Protein AF-A0A1J3GNZ4-F1 (afdb_monomer)

Sequence (106 aa):
INKEFIRKDFYSIKNKEKRDWYFNTFNKQQLSEYRENWYDCMNAKELDIPFFTWFEIYAIANNINYPFKEINTSTSLSQIWERTDGKQIKSVHPPLMDIKIQATNR

Secondary structure (DSSP, 8-state):
--HHHHHHHHTSSTTHHHHHHHHHHS-HHHHHHHHHHHHHHHHHHT----HHHHHHHHHHHTT---TT----TTS---EEEEPTTS-EEEE-SS-SS---------

Organism: Noccaea caerulescens (NCBI:txid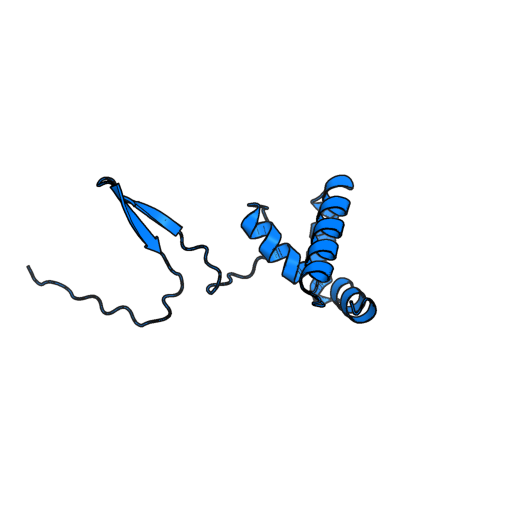107243)

Radius of gyration: 19.25 Å; Cα contacts (8 Å, |Δi|>4): 67; chains: 1; bounding box: 60×34×30 Å

Nearest PDB structures (foldseek):
  9c3c-assembly1_b  TM=2.401E-01  e=5.467E+00  Oryctolagus cuniculus

Foldseek 3Di:
DPPVVQVCLCPDPVCPVVNVCVVVPDDPVVVVVLVVVVVVVCVVVVDDDHSVNVVLVVCVVVVNPRPPRDPPLVPPVQDWDQDPVRDTDTHRPPPPDDDDDDPPDD

Mean predicted aligned error: 12.04 Å

Solvent-accessible surface area (backbone atoms only — not comparable to full-atom values): 6711 Å² total; per-residue (Å²): 123,61,63,65,63,43,50,52,53,61,71,28,78,88,32,43,66,61,49,56,49,50,68,72,72,49,54,75,68,56,55,49,51,57,51,48,56,50,50,52,50,29,62,78,64,75,43,80,70,48,65,69,68,53,48,46,56,51,26,62,77,66,72,47,94,60,89,83,61,71,86,52,44,89,66,44,72,55,50,67,46,74,43,99,85,74,51,73,44,75,45,59,49,65,65,96,60,89,83,79,82,78,79,77,83,128

InterPro domains:
  IPR056010 Domain of unknown function DUF7588 [PF24496] (3-67)

pLDDT: mean 80.93, std 18.12, range [45.91, 97.75]

Structure (mmCIF, N/CA/C/O backbone):
data_AF-A0A1J3GNZ4-F1
#
_entry.id   AF-A0A1J3GNZ4-F1
#
loop_
_atom_site.group_PDB
_atom_site.id
_atom_site.type_symbol
_atom_site.label_atom_id
_atom_site.label_alt_id
_atom_site.label_comp_id
_atom_site.label_asym_id
_atom_site.label_entity_id
_atom_site.label_seq_id
_atom_site.pdbx_PDB_ins_code
_atom_site.Cartn_x
_atom_site.Cartn_y
_atom_site.Cartn_z
_atom_site.occupancy
_atom_site.B_iso_or_equiv
_atom_site.auth_seq_id
_atom_site.auth_comp_id
_atom_site.auth_asym_id
_atom_site.auth_atom_id
_atom_site.pdbx_PDB_model_num
ATOM 1 N N . ILE A 1 1 ? 2.771 -13.780 11.061 1.00 83.94 1 ILE A N 1
ATOM 2 C CA . ILE A 1 1 ? 2.941 -13.107 9.755 1.00 83.94 1 ILE A CA 1
ATOM 3 C C . ILE A 1 1 ? 3.952 -13.856 8.885 1.00 83.94 1 ILE A C 1
ATOM 5 O O . ILE A 1 1 ? 5.127 -13.919 9.250 1.00 83.94 1 ILE A O 1
ATOM 9 N N . ASN A 1 2 ? 3.530 -14.401 7.744 1.00 91.12 2 ASN A N 1
ATOM 10 C CA . ASN A 1 2 ? 4.388 -15.011 6.730 1.00 91.12 2 ASN A CA 1
ATOM 11 C C . ASN A 1 2 ? 5.087 -13.940 5.871 1.00 91.12 2 ASN A C 1
ATOM 13 O O . ASN A 1 2 ? 4.614 -13.519 4.814 1.00 91.12 2 ASN A O 1
ATOM 17 N N . LYS A 1 3 ? 6.265 -13.507 6.325 1.00 87.88 3 LYS A N 1
ATOM 18 C CA . LYS A 1 3 ? 7.051 -12.455 5.659 1.00 87.88 3 LYS A CA 1
ATOM 19 C C . LYS A 1 3 ? 7.540 -12.846 4.262 1.00 87.88 3 LYS A C 1
ATOM 21 O O . LYS A 1 3 ? 7.722 -11.966 3.423 1.00 87.88 3 LYS A O 1
ATOM 26 N N . GLU A 1 4 ? 7.767 -14.132 4.006 1.00 93.62 4 GLU A N 1
ATOM 27 C CA . GLU A 1 4 ? 8.254 -14.606 2.708 1.00 93.62 4 GLU A CA 1
ATOM 28 C C . GLU A 1 4 ? 7.171 -14.479 1.635 1.00 93.62 4 GLU A C 1
ATOM 30 O O . GLU A 1 4 ? 7.421 -13.901 0.575 1.00 93.62 4 GLU A O 1
ATOM 35 N N . PHE A 1 5 ? 5.954 -14.934 1.946 1.00 92.94 5 PHE A N 1
ATOM 36 C CA . PHE A 1 5 ? 4.789 -14.787 1.075 1.00 92.94 5 PHE A CA 1
ATOM 37 C C . PHE A 1 5 ? 4.548 -13.319 0.714 1.00 92.94 5 PHE A C 1
ATOM 39 O O . PHE A 1 5 ? 4.478 -12.959 -0.461 1.00 92.94 5 PHE A O 1
ATOM 46 N N . ILE A 1 6 ? 4.519 -12.461 1.730 1.00 93.44 6 ILE A N 1
ATOM 47 C CA . ILE A 1 6 ? 4.288 -11.027 1.582 1.00 93.44 6 ILE A CA 1
ATOM 48 C C . ILE A 1 6 ? 5.373 -10.355 0.731 1.00 93.44 6 ILE A C 1
ATOM 50 O O . ILE A 1 6 ? 5.073 -9.561 -0.162 1.00 93.44 6 ILE A O 1
ATOM 54 N N . ARG A 1 7 ? 6.646 -10.697 0.962 1.00 94.19 7 ARG A N 1
ATOM 55 C CA . ARG A 1 7 ? 7.760 -10.181 0.159 1.00 94.19 7 ARG A CA 1
ATOM 56 C C . ARG A 1 7 ? 7.640 -10.633 -1.296 1.00 94.19 7 ARG A C 1
ATOM 58 O O . ARG A 1 7 ? 7.836 -9.823 -2.201 1.00 94.19 7 ARG A O 1
ATOM 65 N N . LYS A 1 8 ? 7.318 -11.906 -1.531 1.00 96.00 8 LYS A N 1
ATOM 66 C CA . LYS A 1 8 ? 7.154 -12.462 -2.878 1.00 96.00 8 LYS A CA 1
ATOM 67 C C . LYS A 1 8 ? 6.018 -11.779 -3.636 1.00 96.00 8 LYS A C 1
ATOM 69 O O . LYS A 1 8 ? 6.193 -11.461 -4.809 1.00 96.00 8 LYS A O 1
ATOM 74 N N . ASP A 1 9 ? 4.895 -11.518 -2.972 1.00 96.00 9 ASP A N 1
ATOM 75 C CA . ASP A 1 9 ? 3.780 -10.784 -3.568 1.00 96.00 9 ASP 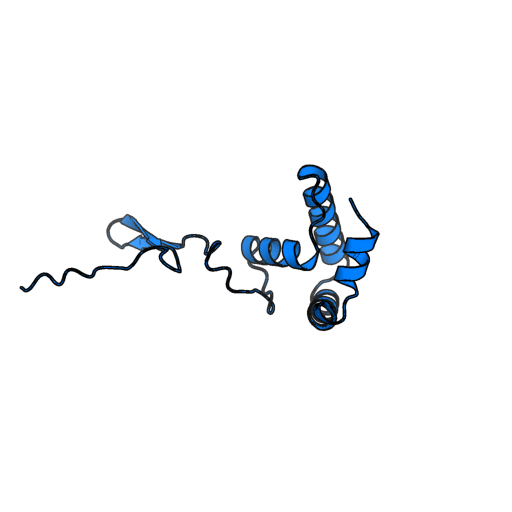A CA 1
ATOM 76 C C . ASP A 1 9 ? 4.174 -9.338 -3.914 1.00 96.00 9 ASP A C 1
ATOM 78 O O . ASP A 1 9 ? 4.022 -8.907 -5.061 1.00 96.00 9 ASP A O 1
ATOM 82 N N . PHE A 1 10 ? 4.780 -8.614 -2.968 1.00 95.94 10 PHE A N 1
ATOM 83 C CA . PHE A 1 10 ? 5.186 -7.217 -3.154 1.00 95.94 10 PHE A CA 1
ATOM 84 C C . PHE A 1 10 ? 6.168 -7.024 -4.324 1.00 95.94 10 PHE A C 1
ATOM 86 O O . PHE A 1 10 ? 6.074 -6.055 -5.086 1.00 95.94 10 PHE A O 1
ATOM 93 N N . TYR A 1 11 ? 7.108 -7.959 -4.493 1.00 97.25 11 TYR A N 1
ATOM 94 C CA . TYR A 1 11 ? 8.086 -7.943 -5.586 1.00 97.25 11 TYR A CA 1
ATOM 95 C C . TYR A 1 11 ? 7.635 -8.696 -6.844 1.00 97.25 11 TYR A C 1
ATOM 97 O O . TYR A 1 11 ? 8.407 -8.799 -7.798 1.00 97.25 11 TYR A O 1
ATOM 105 N N . SER A 1 12 ? 6.397 -9.189 -6.893 1.00 96.50 12 SER A N 1
ATOM 106 C CA . SER A 1 12 ? 5.879 -9.866 -8.079 1.00 96.50 12 SER A CA 1
ATOM 107 C C . SER A 1 12 ? 5.830 -8.928 -9.292 1.00 96.50 12 SER A C 1
ATOM 109 O O . SER A 1 12 ? 5.693 -7.706 -9.169 1.00 96.50 12 SER A O 1
ATOM 111 N N . ILE A 1 13 ? 5.913 -9.514 -10.490 1.00 96.25 13 ILE A N 1
ATOM 112 C CA . ILE A 1 13 ? 5.808 -8.774 -11.757 1.00 96.25 13 ILE A CA 1
ATOM 113 C C . ILE A 1 13 ? 4.449 -8.066 -11.851 1.00 96.25 13 ILE A C 1
ATOM 115 O O . ILE A 1 13 ? 4.392 -6.920 -12.286 1.00 96.25 13 ILE A O 1
ATOM 119 N N . LYS A 1 14 ? 3.378 -8.709 -11.364 1.00 93.94 14 LYS A N 1
ATOM 120 C CA . LYS A 1 14 ? 2.016 -8.151 -11.335 1.00 93.94 14 LYS A CA 1
ATOM 121 C C . LYS A 1 14 ? 1.938 -6.835 -10.556 1.00 93.94 14 LYS A C 1
ATOM 123 O O . LYS A 1 14 ? 1.230 -5.924 -10.960 1.00 93.94 14 LYS A O 1
ATOM 128 N N . ASN A 1 15 ? 2.699 -6.724 -9.468 1.00 96.06 15 ASN A N 1
ATOM 129 C CA . ASN A 1 15 ? 2.710 -5.542 -8.610 1.00 96.06 15 ASN A CA 1
ATOM 130 C C . ASN A 1 15 ? 3.779 -4.514 -8.999 1.00 96.06 15 ASN A C 1
ATOM 132 O O . ASN A 1 15 ? 3.946 -3.520 -8.293 1.00 96.06 15 ASN A O 1
ATOM 136 N N . LYS A 1 16 ? 4.511 -4.720 -10.102 1.00 96.75 16 LYS A N 1
ATOM 137 C CA . LYS A 1 16 ? 5.581 -3.809 -10.524 1.00 96.75 16 LYS A CA 1
ATOM 138 C C . LYS A 1 16 ? 5.063 -2.386 -10.732 1.00 96.75 16 LYS A C 1
ATOM 140 O O . LYS A 1 16 ? 5.582 -1.475 -10.103 1.00 96.75 16 LYS A O 1
ATOM 145 N N . GLU A 1 17 ? 4.014 -2.210 -11.531 1.00 96.31 17 GLU A N 1
ATOM 146 C CA . GLU A 1 17 ? 3.462 -0.880 -11.826 1.00 96.31 17 GLU A CA 1
ATOM 147 C C . GLU A 1 17 ? 2.902 -0.194 -10.574 1.00 96.31 17 GLU A C 1
ATOM 149 O O . GLU A 1 17 ? 3.181 0.980 -10.334 1.00 96.31 17 GLU A O 1
ATOM 154 N N . LYS A 1 18 ? 2.191 -0.949 -9.722 1.00 96.31 18 LYS A N 1
ATOM 155 C CA . LYS A 1 18 ? 1.681 -0.463 -8.428 1.00 96.31 18 LYS A CA 1
ATOM 156 C C . LYS A 1 18 ? 2.816 0.044 -7.538 1.00 96.31 18 LYS A C 1
ATOM 158 O O . LYS A 1 18 ? 2.704 1.106 -6.928 1.00 96.31 18 LYS A O 1
ATOM 163 N N . ARG A 1 19 ? 3.918 -0.709 -7.479 1.00 97.06 19 ARG A N 1
ATOM 164 C CA . ARG A 1 19 ? 5.100 -0.391 -6.675 1.00 97.06 19 ARG A CA 1
ATOM 165 C C . ARG A 1 19 ? 5.867 0.807 -7.219 1.00 97.06 19 ARG A C 1
ATOM 167 O O . ARG A 1 19 ? 6.235 1.678 -6.435 1.00 97.06 19 ARG A O 1
ATOM 174 N N . ASP A 1 20 ? 6.077 0.865 -8.528 1.00 97.75 20 ASP A N 1
ATOM 175 C CA . ASP A 1 20 ? 6.777 1.974 -9.175 1.00 97.75 20 ASP A CA 1
ATOM 176 C C . ASP A 1 20 ? 5.990 3.280 -8.979 1.00 97.75 20 ASP A C 1
ATOM 178 O O . ASP A 1 20 ? 6.548 4.287 -8.548 1.00 97.75 20 ASP A O 1
ATOM 182 N N . TRP A 1 21 ? 4.668 3.253 -9.177 1.00 97.25 21 TRP A N 1
ATOM 183 C CA . TRP A 1 21 ? 3.804 4.397 -8.884 1.00 97.25 21 TRP A CA 1
ATOM 184 C C . TRP A 1 21 ? 3.845 4.801 -7.403 1.00 97.25 21 TRP A C 1
ATOM 186 O O . TRP A 1 21 ? 3.975 5.986 -7.099 1.00 97.25 21 TRP A O 1
ATOM 196 N N . TYR A 1 22 ? 3.782 3.836 -6.479 1.00 96.88 22 TYR A N 1
ATOM 197 C CA . TYR A 1 22 ? 3.778 4.087 -5.034 1.00 96.88 22 TYR A CA 1
ATOM 198 C C . TYR A 1 22 ? 5.034 4.840 -4.574 1.00 96.88 22 TYR A C 1
ATOM 200 O O . TYR A 1 22 ? 4.929 5.861 -3.893 1.00 96.88 22 TYR A O 1
ATOM 208 N N . PHE A 1 23 ? 6.218 4.391 -5.000 1.00 96.88 23 PHE A N 1
ATOM 209 C CA . PHE A 1 23 ? 7.480 5.047 -4.645 1.00 96.88 23 PHE A CA 1
ATOM 210 C C . PHE A 1 23 ? 7.709 6.380 -5.364 1.00 96.88 23 PHE A C 1
ATOM 212 O O . PHE A 1 23 ? 8.454 7.210 -4.850 1.00 96.88 23 PHE A O 1
ATOM 219 N N . ASN A 1 24 ? 7.065 6.603 -6.511 1.00 97.31 24 ASN A N 1
ATOM 220 C CA . ASN A 1 24 ? 7.134 7.877 -7.229 1.00 97.31 24 ASN A CA 1
ATOM 221 C C . ASN A 1 24 ? 6.126 8.920 -6.718 1.00 97.31 24 ASN A C 1
ATOM 223 O O . ASN A 1 24 ? 6.320 10.110 -6.948 1.00 97.31 24 ASN A O 1
ATOM 227 N N . THR A 1 25 ? 5.051 8.493 -6.050 1.00 97.00 25 THR A N 1
ATOM 228 C CA . THR A 1 25 ? 3.946 9.378 -5.638 1.00 97.00 25 THR A CA 1
ATOM 229 C C . THR A 1 25 ? 4.133 9.944 -4.234 1.00 97.00 25 THR A C 1
ATOM 231 O O . THR A 1 25 ? 3.807 11.104 -3.991 1.00 97.00 25 THR A O 1
ATOM 234 N N . PHE A 1 26 ? 4.642 9.139 -3.299 1.00 96.88 26 PHE A N 1
ATOM 235 C CA . PHE A 1 26 ? 4.687 9.500 -1.883 1.00 96.88 26 PHE A CA 1
ATOM 236 C C . PHE A 1 26 ? 6.098 9.817 -1.399 1.00 96.88 26 PHE A C 1
ATOM 238 O O . PHE A 1 26 ? 7.088 9.236 -1.844 1.00 96.88 26 PHE A O 1
ATOM 245 N N . ASN A 1 27 ? 6.190 10.722 -0.426 1.00 97.38 27 ASN A N 1
ATOM 246 C CA . ASN A 1 27 ? 7.457 11.045 0.219 1.00 97.38 27 ASN A CA 1
ATOM 247 C C . ASN A 1 27 ? 7.841 9.998 1.285 1.00 97.38 27 ASN A C 1
ATOM 249 O O . ASN A 1 27 ? 7.028 9.186 1.721 1.00 97.38 27 ASN A O 1
ATOM 253 N N . LYS A 1 28 ? 9.092 10.041 1.762 1.00 96.00 28 LYS A N 1
ATOM 254 C CA . LYS A 1 28 ? 9.620 9.065 2.736 1.00 96.00 28 LYS A CA 1
ATOM 255 C C . LYS A 1 28 ? 8.806 8.959 4.030 1.00 96.00 28 LYS A C 1
ATOM 257 O O . LYS A 1 28 ? 8.737 7.868 4.589 1.00 96.00 28 LYS A O 1
ATOM 262 N N . GLN A 1 29 ? 8.217 10.059 4.500 1.00 97.25 29 GLN A N 1
ATOM 263 C CA . GLN A 1 29 ? 7.420 10.067 5.726 1.00 97.25 29 GLN A CA 1
ATOM 264 C C . GLN A 1 29 ? 6.119 9.286 5.522 1.00 97.25 29 GLN A C 1
ATOM 266 O O . GLN A 1 29 ? 5.857 8.346 6.265 1.00 97.25 29 GLN A O 1
ATOM 271 N N . GLN A 1 30 ? 5.384 9.594 4.451 1.00 96.75 30 GLN A N 1
ATOM 272 C CA . GLN A 1 30 ? 4.167 8.871 4.069 1.00 96.75 30 GLN A CA 1
ATOM 273 C C . GLN A 1 30 ? 4.443 7.380 3.842 1.00 96.75 30 GLN A C 1
ATOM 275 O O . GLN A 1 30 ? 3.704 6.523 4.314 1.00 96.75 30 GLN A O 1
ATOM 280 N N . LEU A 1 31 ? 5.552 7.050 3.170 1.00 96.25 31 LEU A N 1
ATOM 281 C CA . LEU A 1 31 ? 5.949 5.660 2.940 1.00 96.25 31 LEU A CA 1
ATOM 282 C C . LEU A 1 31 ? 6.192 4.888 4.250 1.00 96.25 31 LEU A C 1
ATOM 284 O O . LEU A 1 31 ? 5.900 3.691 4.302 1.00 96.25 31 LEU A O 1
ATOM 288 N N . SER A 1 32 ? 6.745 5.537 5.285 1.00 96.56 32 SER A N 1
ATOM 289 C CA . SER A 1 32 ? 6.926 4.910 6.603 1.00 96.56 32 SER A CA 1
ATOM 290 C C . SER A 1 32 ? 5.589 4.712 7.302 1.00 96.56 32 SER A C 1
ATOM 292 O O . SER A 1 32 ? 5.304 3.604 7.744 1.00 96.56 32 SER A O 1
ATOM 294 N N . GLU A 1 33 ? 4.755 5.750 7.312 1.00 97.19 33 GLU A N 1
ATOM 295 C CA . GLU A 1 33 ? 3.430 5.735 7.933 1.00 97.19 33 GLU A CA 1
ATOM 296 C C . GLU A 1 33 ? 2.546 4.623 7.351 1.00 97.19 33 GLU A C 1
ATOM 298 O O . GLU A 1 33 ? 2.004 3.800 8.083 1.00 97.19 33 GLU A O 1
ATOM 303 N N . TYR A 1 34 ? 2.457 4.515 6.023 1.00 97.06 34 TYR A N 1
ATOM 304 C CA . TYR A 1 34 ? 1.655 3.468 5.385 1.00 97.06 34 TYR A CA 1
ATOM 305 C C . TYR A 1 34 ? 2.182 2.065 5.678 1.00 97.06 34 TYR A C 1
ATOM 307 O O . TYR A 1 34 ? 1.404 1.126 5.829 1.00 97.06 34 TYR A O 1
ATOM 315 N N . ARG A 1 35 ? 3.503 1.904 5.780 1.00 95.19 35 ARG A N 1
ATOM 316 C CA . ARG A 1 35 ? 4.104 0.623 6.149 1.00 95.19 35 ARG A CA 1
ATOM 317 C C . ARG A 1 35 ? 3.775 0.254 7.596 1.00 95.19 35 ARG A C 1
ATOM 319 O O . ARG A 1 35 ? 3.475 -0.908 7.849 1.00 95.19 35 ARG A O 1
ATOM 326 N N . GLU A 1 36 ? 3.846 1.206 8.520 1.00 96.69 36 GLU A N 1
ATOM 327 C CA . GLU A 1 36 ? 3.515 1.008 9.938 1.00 96.69 36 GLU A CA 1
ATOM 328 C C . GLU A 1 36 ? 2.035 0.649 10.104 1.00 96.69 36 GLU A C 1
ATOM 330 O O . GLU A 1 36 ? 1.733 -0.429 10.614 1.00 96.69 36 GLU A O 1
ATOM 335 N N . ASN A 1 37 ? 1.131 1.440 9.518 1.00 96.50 37 ASN A N 1
ATOM 336 C CA . ASN A 1 37 ? -0.312 1.179 9.538 1.00 96.50 37 ASN A CA 1
ATOM 337 C C . ASN A 1 37 ? -0.670 -0.211 8.983 1.00 96.50 37 ASN A C 1
ATOM 339 O O . ASN A 1 37 ? -1.573 -0.888 9.482 1.00 96.50 37 ASN A O 1
ATOM 343 N N . TRP A 1 38 ? 0.036 -0.660 7.945 1.00 95.94 38 TRP A N 1
ATOM 344 C CA . TRP A 1 38 ? -0.154 -1.992 7.380 1.00 95.94 38 TRP A CA 1
ATOM 345 C C . TRP A 1 38 ? 0.303 -3.108 8.325 1.00 95.94 38 TRP A C 1
ATOM 347 O O . TRP A 1 38 ? -0.421 -4.091 8.501 1.00 95.94 38 TRP A O 1
ATOM 357 N N . TYR A 1 39 ? 1.473 -2.967 8.957 1.00 93.88 39 TYR A N 1
ATOM 358 C CA . TYR A 1 39 ? 1.944 -3.943 9.943 1.00 93.88 39 TYR A CA 1
ATOM 359 C C . TYR A 1 39 ? 1.030 -4.004 11.165 1.00 93.88 39 TYR A C 1
ATOM 361 O O . TYR A 1 39 ? 0.704 -5.104 11.611 1.00 93.88 39 TYR A O 1
ATOM 369 N N . ASP A 1 40 ? 0.563 -2.860 11.659 1.00 95.19 40 ASP A N 1
ATOM 370 C CA . ASP A 1 40 ? -0.382 -2.795 12.775 1.00 95.19 40 ASP A CA 1
ATOM 371 C C . ASP A 1 40 ? -1.697 -3.496 12.429 1.00 95.19 40 ASP A C 1
ATOM 373 O O . ASP A 1 40 ? -2.219 -4.274 13.229 1.00 95.19 40 ASP A O 1
ATOM 377 N N . CYS A 1 41 ? -2.194 -3.316 11.201 1.00 92.62 41 CYS A N 1
ATOM 378 C CA . CYS A 1 41 ? -3.376 -4.018 10.711 1.00 92.62 41 CYS A CA 1
ATOM 379 C C . CYS A 1 41 ? -3.174 -5.542 10.662 1.00 92.62 41 CYS A C 1
ATOM 381 O O . CYS A 1 41 ? -4.018 -6.286 11.169 1.00 92.62 41 CYS A O 1
ATOM 383 N N . MET A 1 42 ? -2.058 -6.017 10.097 1.00 92.81 42 MET A N 1
ATOM 384 C CA . MET A 1 42 ? -1.751 -7.453 10.037 1.00 92.81 42 MET A CA 1
ATOM 385 C C . MET A 1 42 ? -1.597 -8.069 11.429 1.00 92.81 42 MET A C 1
ATOM 387 O O . MET A 1 42 ? -2.098 -9.165 11.667 1.00 92.81 42 MET A O 1
ATOM 391 N N . ASN A 1 43 ? -0.940 -7.362 12.353 1.00 91.75 43 ASN A N 1
ATOM 392 C CA . ASN A 1 43 ? -0.772 -7.812 13.733 1.00 91.75 43 ASN A CA 1
ATOM 393 C C . ASN A 1 43 ? -2.119 -7.883 14.462 1.00 91.75 43 ASN A C 1
ATOM 395 O O . ASN A 1 43 ? -2.425 -8.898 15.073 1.00 91.75 43 ASN A O 1
ATOM 399 N N . ALA A 1 44 ? -2.949 -6.841 14.355 1.00 92.25 44 ALA A N 1
ATOM 400 C CA . ALA A 1 44 ? -4.241 -6.780 15.036 1.00 92.25 44 ALA A CA 1
ATOM 401 C C . ALA A 1 44 ? -5.264 -7.800 14.509 1.00 92.25 44 ALA A C 1
ATOM 403 O O . ALA A 1 44 ? -6.181 -8.184 15.232 1.00 92.25 44 ALA A O 1
ATOM 404 N N . LYS A 1 45 ? -5.155 -8.201 13.236 1.00 89.12 45 LYS A N 1
ATOM 405 C CA . LYS A 1 45 ? -6.050 -9.187 12.609 1.00 89.12 45 LYS A CA 1
ATOM 406 C C . LYS A 1 45 ? -5.480 -10.599 12.573 1.00 89.12 45 LYS A C 1
ATOM 408 O O . LYS A 1 45 ? -6.219 -11.506 12.214 1.00 89.12 45 LYS A O 1
ATOM 413 N N . GLU A 1 46 ? -4.202 -10.771 12.905 1.00 90.50 46 GLU A N 1
ATOM 414 C CA . GLU A 1 46 ? -3.466 -12.033 12.778 1.00 90.50 46 GLU A CA 1
ATOM 415 C C . GLU A 1 46 ? -3.561 -12.644 11.362 1.00 90.50 46 GLU A C 1
ATOM 417 O O . GLU A 1 46 ? -3.598 -13.860 11.183 1.00 90.50 46 GLU A O 1
ATOM 422 N N . LEU A 1 47 ? -3.588 -11.786 10.333 1.00 90.62 47 LEU A N 1
ATOM 423 C CA . LEU A 1 47 ? -3.735 -12.173 8.927 1.00 90.62 47 LEU A CA 1
ATOM 424 C C . LEU A 1 47 ? -2.552 -11.707 8.079 1.00 90.62 47 LEU A C 1
ATOM 426 O O . LEU A 1 47 ? -2.053 -10.590 8.220 1.00 90.62 47 LEU A O 1
ATOM 430 N N . ASP A 1 48 ? -2.169 -12.550 7.123 1.00 91.12 48 ASP A N 1
ATOM 431 C CA . ASP A 1 48 ? -1.161 -12.240 6.112 1.00 91.12 48 ASP A CA 1
ATOM 432 C C . ASP A 1 48 ? -1.802 -11.533 4.916 1.00 91.12 48 ASP A C 1
ATOM 434 O O . ASP A 1 48 ? -2.223 -12.164 3.947 1.00 91.12 48 ASP A O 1
ATOM 438 N N . ILE A 1 49 ? -1.891 -10.205 4.995 1.00 90.88 49 ILE A N 1
ATOM 439 C CA . ILE A 1 49 ? -2.559 -9.381 3.982 1.00 90.88 49 ILE A CA 1
ATOM 440 C C . ILE A 1 49 ? -1.513 -8.773 3.036 1.00 90.88 49 ILE A C 1
ATOM 442 O O . ILE A 1 49 ? -0.677 -7.986 3.491 1.00 90.88 49 ILE A O 1
ATOM 446 N N . PRO A 1 50 ? -1.555 -9.061 1.720 1.00 95.00 50 PRO A N 1
ATOM 447 C CA . PRO A 1 50 ? -0.694 -8.402 0.742 1.00 95.00 50 PRO A CA 1
ATOM 448 C C . PRO A 1 50 ? -0.792 -6.873 0.806 1.00 95.00 50 PRO A C 1
ATOM 450 O O . PRO A 1 50 ? -1.888 -6.315 0.900 1.00 95.00 50 PRO A O 1
ATOM 453 N N . PHE A 1 51 ? 0.350 -6.183 0.718 1.00 95.81 51 PHE A N 1
ATOM 454 C CA . PHE A 1 51 ? 0.414 -4.729 0.919 1.00 95.81 51 PHE A CA 1
ATOM 455 C C . PHE A 1 51 ? -0.535 -3.963 -0.007 1.00 95.81 51 PHE A C 1
ATOM 457 O O . PHE A 1 51 ? -1.288 -3.120 0.462 1.00 95.81 51 PHE A O 1
ATOM 464 N N . PHE A 1 52 ? -0.539 -4.262 -1.311 1.00 95.25 52 PHE A N 1
ATOM 465 C CA . PHE A 1 52 ? -1.366 -3.514 -2.264 1.00 95.25 52 PHE A CA 1
ATOM 466 C C . PHE A 1 52 ? -2.863 -3.803 -2.127 1.00 95.25 52 PHE A C 1
ATOM 468 O O . PHE A 1 52 ? -3.660 -2.924 -2.431 1.00 95.25 52 PHE A O 1
ATOM 475 N N . THR A 1 53 ? -3.245 -4.973 -1.609 1.00 92.88 53 THR A N 1
ATOM 476 C CA . THR A 1 53 ? -4.640 -5.274 -1.254 1.00 92.88 53 THR A CA 1
ATOM 477 C C . THR A 1 53 ? -5.098 -4.413 -0.081 1.00 92.88 53 THR A C 1
ATOM 479 O O . THR A 1 53 ? -6.165 -3.809 -0.126 1.00 92.88 53 THR A O 1
ATOM 482 N N . TRP A 1 54 ? -4.274 -4.310 0.963 1.00 94.62 54 TRP A N 1
ATOM 483 C CA . TRP A 1 54 ? -4.558 -3.430 2.095 1.00 94.62 54 TRP A CA 1
ATOM 484 C C . TRP A 1 54 ? -4.546 -1.947 1.688 1.00 94.62 54 TRP A C 1
ATOM 486 O O . TRP A 1 54 ? -5.446 -1.191 2.057 1.00 94.62 54 TRP A O 1
ATOM 496 N N . PHE A 1 55 ? -3.552 -1.536 0.897 1.00 95.25 55 PHE A N 1
ATOM 497 C CA . PHE A 1 55 ? -3.342 -0.140 0.520 1.00 95.25 55 PHE A CA 1
ATOM 498 C C . PHE A 1 55 ? -4.481 0.407 -0.337 1.00 95.25 55 PHE A C 1
ATOM 500 O O . PHE A 1 55 ? -4.833 1.572 -0.207 1.00 95.25 55 PHE A O 1
ATOM 507 N N . GLU A 1 56 ? -5.096 -0.422 -1.178 1.00 92.19 56 GLU A N 1
ATOM 508 C CA . GLU A 1 56 ? -6.270 -0.033 -1.954 1.00 92.19 56 GLU A CA 1
ATOM 509 C C . GLU A 1 56 ? -7.449 0.371 -1.054 1.00 92.19 56 GLU A C 1
ATOM 511 O O . GLU A 1 56 ? -8.026 1.445 -1.231 1.00 92.19 56 GLU A O 1
ATOM 516 N N . ILE A 1 57 ? -7.757 -0.441 -0.0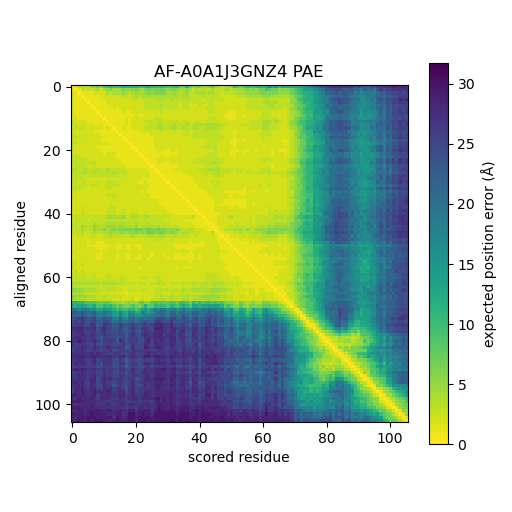36 1.00 90.31 57 ILE A N 1
ATOM 517 C CA . ILE A 1 57 ? -8.817 -0.152 0.942 1.00 90.31 57 ILE A CA 1
ATOM 518 C C . ILE A 1 57 ? -8.474 1.120 1.724 1.00 90.31 57 ILE A C 1
ATOM 520 O O . ILE A 1 57 ? -9.318 2.003 1.890 1.00 90.31 57 ILE A O 1
ATOM 524 N N . TYR A 1 58 ? -7.221 1.232 2.169 1.00 92.44 58 TYR A N 1
ATOM 525 C CA . TYR A 1 58 ? -6.727 2.412 2.872 1.00 92.44 58 TYR A CA 1
ATOM 526 C C . TYR A 1 58 ? -6.851 3.680 2.016 1.00 92.44 58 TYR A C 1
ATOM 528 O O . TYR A 1 58 ? -7.307 4.716 2.502 1.00 92.44 58 TYR A O 1
ATOM 536 N N . ALA A 1 59 ? -6.485 3.601 0.736 1.00 92.00 59 ALA A N 1
ATOM 537 C CA . ALA A 1 59 ? -6.545 4.713 -0.198 1.00 92.00 59 ALA A CA 1
ATOM 538 C C . ALA A 1 59 ? -7.983 5.185 -0.436 1.00 92.00 59 ALA A C 1
ATOM 540 O O . ALA A 1 59 ? -8.227 6.389 -0.444 1.00 92.00 59 ALA A O 1
ATOM 541 N N . ILE A 1 60 ? -8.937 4.255 -0.562 1.00 86.38 60 ILE A N 1
ATOM 542 C CA . ILE A 1 60 ? -10.365 4.580 -0.673 1.00 86.38 60 ILE A CA 1
ATOM 543 C C . ILE A 1 60 ? -10.849 5.297 0.591 1.00 86.38 60 ILE A C 1
ATOM 545 O O . ILE A 1 60 ? -11.450 6.363 0.492 1.00 86.38 60 ILE A O 1
ATOM 549 N N . ALA A 1 61 ? -10.555 4.751 1.775 1.00 87.94 61 ALA A N 1
ATOM 550 C CA . ALA A 1 61 ? -10.996 5.329 3.046 1.00 87.94 61 ALA A CA 1
ATOM 551 C C . ALA A 1 61 ? -10.428 6.738 3.300 1.00 87.94 61 ALA A C 1
ATOM 553 O O . ALA A 1 61 ? -11.092 7.567 3.918 1.00 87.94 61 ALA A O 1
ATOM 554 N N . ASN A 1 62 ? -9.221 7.019 2.800 1.00 89.50 62 ASN A N 1
ATOM 555 C CA . ASN A 1 62 ? -8.518 8.289 2.996 1.00 89.50 62 ASN A CA 1
ATOM 556 C C . ASN A 1 62 ? -8.568 9.222 1.772 1.00 89.50 62 ASN A C 1
ATOM 558 O O . ASN A 1 62 ? -7.827 10.202 1.724 1.00 89.50 62 ASN A O 1
ATOM 562 N N . ASN A 1 63 ? -9.418 8.937 0.776 1.00 88.12 63 ASN A N 1
ATOM 563 C CA . ASN A 1 63 ? -9.549 9.724 -0.459 1.00 88.12 63 ASN A CA 1
ATOM 564 C C . ASN A 1 63 ? -8.218 9.963 -1.203 1.00 88.12 63 ASN A C 1
ATOM 566 O O . ASN A 1 63 ? -8.007 11.005 -1.826 1.00 88.12 63 ASN A O 1
ATOM 570 N N . ILE A 1 64 ? -7.308 8.990 -1.159 1.00 91.25 64 ILE A N 1
ATOM 571 C CA . ILE A 1 64 ? -6.048 9.030 -1.901 1.00 91.25 64 ILE A CA 1
ATOM 572 C C . ILE A 1 64 ? -6.338 8.708 -3.370 1.00 91.25 64 ILE A C 1
ATOM 574 O O . ILE A 1 64 ? -7.026 7.733 -3.685 1.00 91.25 64 ILE A O 1
ATOM 578 N N . ASN A 1 65 ? -5.783 9.504 -4.288 1.00 90.94 65 ASN A N 1
ATOM 579 C CA . ASN A 1 65 ? -5.910 9.260 -5.725 1.00 90.94 65 ASN A CA 1
ATOM 580 C C . ASN A 1 65 ? -5.069 8.046 -6.160 1.00 90.94 65 ASN A C 1
ATOM 582 O O . ASN A 1 65 ? -3.955 8.193 -6.657 1.00 90.94 65 ASN A O 1
ATOM 586 N N . TYR A 1 66 ? -5.600 6.845 -5.938 1.00 92.38 66 TYR A N 1
ATOM 587 C CA . TYR A 1 66 ? -4.971 5.581 -6.300 1.00 92.38 66 TYR A CA 1
ATOM 588 C C . TYR A 1 66 ? -5.497 5.084 -7.658 1.00 92.38 66 TYR A C 1
ATOM 590 O O . TYR A 1 66 ? -6.687 4.769 -7.765 1.00 92.38 66 TYR A O 1
ATOM 598 N N . PRO A 1 67 ? -4.653 5.000 -8.707 1.00 91.50 67 PRO A N 1
ATOM 599 C CA . PRO A 1 67 ? -5.112 4.689 -10.061 1.00 91.50 67 PRO A CA 1
ATOM 600 C C . PRO A 1 67 ? -5.399 3.199 -10.284 1.00 91.50 67 PRO A C 1
ATOM 602 O O . PRO A 1 67 ? -6.075 2.857 -11.246 1.00 91.50 67 PRO A O 1
ATOM 605 N N . PHE A 1 68 ? -4.924 2.318 -9.399 1.00 89.56 68 PHE A N 1
ATOM 606 C CA . PHE A 1 68 ? -5.105 0.865 -9.518 1.00 89.56 68 PHE A CA 1
ATOM 607 C C . PHE A 1 68 ? -6.236 0.325 -8.642 1.00 89.56 68 PHE A C 1
ATOM 609 O O . PHE A 1 68 ? -6.237 -0.861 -8.317 1.00 89.56 68 PHE A O 1
ATOM 616 N N . LYS A 1 69 ? -7.157 1.196 -8.218 1.00 79.75 69 LYS A N 1
ATOM 617 C CA . LYS A 1 69 ? -8.362 0.784 -7.503 1.00 79.75 69 LYS A CA 1
ATOM 618 C C . LYS A 1 69 ? -9.206 -0.106 -8.415 1.00 79.75 69 LYS A C 1
ATOM 620 O O . LYS A 1 69 ? -9.613 0.314 -9.499 1.00 79.75 69 LYS A O 1
ATOM 625 N N . GLU A 1 70 ? -9.470 -1.324 -7.979 1.00 72.06 70 GLU A N 1
ATOM 626 C CA . GLU A 1 70 ? -10.518 -2.140 -8.559 1.00 72.06 70 GLU A CA 1
ATOM 627 C C . GLU A 1 70 ? -11.852 -1.608 -8.023 1.00 72.06 70 GLU A C 1
ATOM 629 O O . GLU A 1 70 ? -11.984 -1.214 -6.860 1.00 72.06 70 GLU A O 1
ATOM 634 N N . ILE A 1 71 ? -12.865 -1.521 -8.887 1.00 56.84 71 ILE A N 1
ATOM 635 C CA . ILE A 1 71 ? -14.207 -1.133 -8.448 1.00 56.84 71 ILE A CA 1
ATOM 636 C C . ILE A 1 71 ? -14.747 -2.309 -7.633 1.00 56.84 71 ILE A C 1
ATOM 638 O O . ILE A 1 71 ? -15.397 -3.203 -8.167 1.00 56.84 71 ILE A O 1
ATOM 642 N N . ASN A 1 72 ? -14.466 -2.324 -6.331 1.00 53.38 72 ASN A N 1
ATOM 643 C CA . ASN A 1 72 ? -15.077 -3.269 -5.413 1.00 53.38 72 ASN A CA 1
ATOM 644 C C . ASN A 1 72 ? -16.532 -2.863 -5.219 1.00 53.38 72 ASN A C 1
ATOM 646 O O . ASN A 1 72 ? -16.895 -2.067 -4.355 1.00 53.38 72 ASN A O 1
ATOM 650 N N . THR A 1 73 ? -17.390 -3.429 -6.052 1.00 48.97 73 THR A N 1
ATOM 651 C CA . THR A 1 73 ? -18.820 -3.172 -6.008 1.00 48.97 73 THR A CA 1
ATOM 652 C C . THR A 1 73 ? -19.448 -3.704 -4.694 1.00 48.97 73 THR A C 1
ATOM 654 O O . THR A 1 73 ? -20.500 -3.251 -4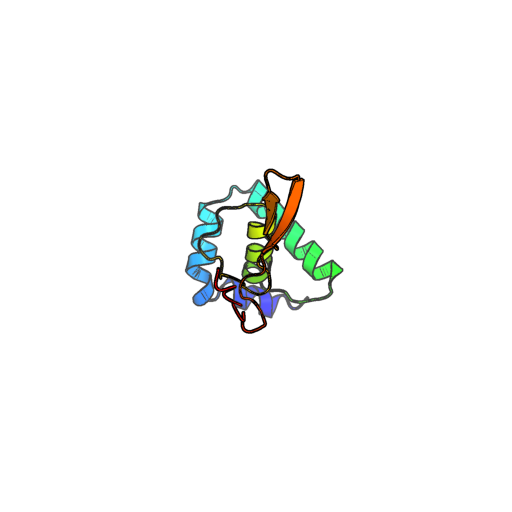.261 1.00 48.97 73 THR A O 1
ATOM 657 N N . SER A 1 74 ? -18.767 -4.605 -3.972 1.00 49.28 74 SER A N 1
ATOM 658 C CA . SER A 1 74 ? -19.173 -5.034 -2.621 1.00 49.28 74 SER A CA 1
ATOM 659 C C . SER A 1 74 ? -18.825 -4.029 -1.512 1.00 49.28 74 SER A C 1
ATOM 661 O O . SER A 1 74 ? -19.442 -4.074 -0.450 1.00 49.28 74 SER A O 1
ATOM 663 N N . THR A 1 75 ? -17.845 -3.143 -1.725 1.00 46.84 75 THR A N 1
ATOM 664 C CA . THR A 1 75 ? -17.427 -2.106 -0.762 1.00 46.84 75 THR A CA 1
ATOM 665 C C . THR A 1 75 ? -17.723 -0.702 -1.267 1.00 46.84 75 THR A C 1
ATOM 667 O O . THR A 1 75 ? -17.139 0.249 -0.748 1.00 46.84 75 THR A O 1
ATOM 670 N N . SER A 1 76 ? -18.603 -0.552 -2.270 1.00 51.19 76 SER A N 1
ATOM 671 C CA . SER A 1 76 ? -19.228 0.729 -2.598 1.00 51.19 76 SER A CA 1
ATOM 672 C C . SER A 1 76 ? -19.782 1.280 -1.291 1.00 51.19 76 SER A C 1
ATOM 674 O O . SER A 1 76 ? -20.815 0.821 -0.799 1.00 51.19 76 SER A O 1
ATOM 676 N N . LEU A 1 77 ? -19.008 2.181 -0.671 1.00 51.81 77 LEU A N 1
ATOM 677 C CA . LEU A 1 77 ? -19.392 2.908 0.521 1.00 51.81 77 LEU A CA 1
ATOM 678 C C . LEU A 1 77 ? -20.713 3.522 0.141 1.00 51.81 77 LEU A C 1
ATOM 680 O O . LEU A 1 77 ? -20.779 4.363 -0.754 1.00 51.81 77 LEU A O 1
ATOM 684 N N . SER A 1 78 ? -21.760 2.987 0.736 1.00 55.31 78 SER A N 1
ATOM 685 C CA . SER A 1 78 ? -23.106 3.292 0.337 1.00 55.31 78 SER A CA 1
ATOM 686 C C . SER A 1 78 ? -23.291 4.800 0.382 1.00 55.31 78 SER A C 1
ATOM 688 O O . SER A 1 78 ? -23.287 5.376 1.471 1.00 55.31 78 SER A O 1
ATOM 690 N N . GLN A 1 79 ? -23.350 5.439 -0.786 1.00 57.47 79 GLN A N 1
ATOM 691 C CA . GLN A 1 79 ? -23.423 6.889 -0.855 1.00 57.47 79 GLN A CA 1
ATOM 692 C C . GLN A 1 79 ? -24.792 7.280 -0.319 1.00 57.47 79 GLN A C 1
ATOM 694 O O . GLN A 1 79 ? -25.819 6.869 -0.870 1.00 57.47 79 GLN A O 1
ATOM 699 N N . ILE A 1 80 ? -24.790 8.006 0.795 1.00 62.75 80 ILE A N 1
ATOM 700 C CA . ILE A 1 80 ? -25.994 8.575 1.380 1.00 62.75 80 ILE A CA 1
ATOM 701 C C . ILE A 1 80 ? -26.203 9.927 0.707 1.00 62.75 80 ILE A C 1
ATOM 703 O O . ILE A 1 80 ? -25.432 10.859 0.916 1.00 62.75 80 ILE A O 1
ATOM 707 N N . TRP A 1 81 ? -27.229 10.009 -0.130 1.00 54.34 81 TRP A N 1
ATOM 708 C CA . TRP A 1 81 ? -27.652 11.243 -0.775 1.00 54.34 81 TRP A CA 1
ATOM 709 C C . TRP A 1 81 ? -28.769 11.870 0.050 1.00 54.34 81 TRP A C 1
ATOM 711 O O . TRP A 1 81 ? -29.802 11.236 0.270 1.00 54.34 81 TRP A O 1
ATOM 721 N N . GLU A 1 82 ? -28.572 13.101 0.507 1.00 53.38 82 GLU A N 1
ATOM 722 C CA . GLU A 1 82 ? -29.612 13.873 1.181 1.00 53.38 82 GLU A CA 1
ATOM 723 C C . GLU A 1 82 ? -30.443 14.629 0.141 1.00 53.38 82 GLU A C 1
ATOM 725 O O . GLU A 1 82 ? -29.921 15.389 -0.678 1.00 53.38 82 GLU A O 1
ATOM 730 N N . ARG A 1 83 ? -31.750 14.370 0.127 1.00 62.97 83 ARG A N 1
ATOM 731 C CA . ARG A 1 83 ? -32.700 15.072 -0.734 1.00 62.97 83 ARG A CA 1
ATOM 732 C C . ARG A 1 83 ? -33.041 16.440 -0.155 1.00 62.97 83 ARG A C 1
ATOM 734 O O . ARG A 1 83 ? -32.945 16.676 1.042 1.00 62.97 83 ARG A O 1
ATOM 741 N N . THR A 1 84 ? -33.561 17.312 -1.013 1.00 64.62 84 THR A N 1
ATOM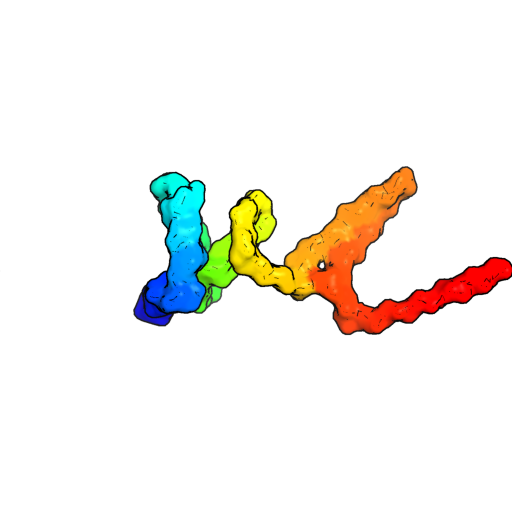 742 C CA . THR A 1 84 ? -34.054 18.652 -0.653 1.00 64.62 84 THR A CA 1
ATOM 743 C C . THR A 1 84 ? -35.213 18.652 0.354 1.00 64.62 84 THR A C 1
ATOM 745 O O . THR A 1 84 ? -35.535 19.699 0.903 1.00 64.62 84 THR A O 1
ATOM 748 N N . ASP A 1 85 ? -35.830 17.496 0.614 1.00 75.56 85 ASP A N 1
ATOM 749 C CA . ASP A 1 85 ? -36.852 17.272 1.644 1.00 75.56 85 ASP A CA 1
ATOM 750 C C . ASP A 1 85 ? -36.280 16.687 2.956 1.00 75.56 85 ASP A C 1
ATOM 752 O O . ASP A 1 85 ? -37.043 16.268 3.827 1.00 75.56 85 ASP A O 1
ATOM 756 N N . GLY A 1 86 ? -34.950 16.628 3.093 1.00 69.50 86 GLY A N 1
ATOM 757 C CA . GLY A 1 86 ? -34.236 16.099 4.261 1.00 69.50 86 GLY A CA 1
ATOM 758 C C . GLY A 1 86 ? -34.197 14.569 4.347 1.00 69.50 86 GLY A C 1
ATOM 759 O O . GLY A 1 86 ? -33.684 14.015 5.319 1.00 69.50 86 GLY A O 1
ATOM 760 N N . LYS A 1 87 ? -34.739 13.843 3.357 1.00 69.88 87 LYS A N 1
ATOM 761 C CA . LYS A 1 87 ? -34.702 12.372 3.346 1.00 69.88 87 LYS A CA 1
ATOM 762 C C . LYS A 1 87 ? -33.393 11.857 2.761 1.00 69.88 87 LYS A C 1
ATOM 764 O O . LYS A 1 87 ? -32.954 12.287 1.698 1.00 69.88 87 LYS A O 1
ATOM 769 N N . GLN A 1 88 ? -32.812 10.867 3.426 1.00 66.94 88 GLN A N 1
ATOM 770 C CA . GLN A 1 88 ? -31.564 10.234 3.014 1.00 66.94 88 GLN A CA 1
ATOM 771 C C . GLN A 1 88 ? -31.828 8.982 2.166 1.00 66.94 88 GLN A C 1
ATOM 773 O O . GLN A 1 88 ? -32.624 8.123 2.544 1.00 66.94 88 GLN A O 1
ATOM 778 N N . ILE A 1 89 ? -31.149 8.862 1.022 1.00 60.41 89 ILE A N 1
ATOM 779 C CA . ILE A 1 89 ? -31.178 7.676 0.156 1.00 60.41 89 ILE A CA 1
ATOM 780 C C . ILE A 1 89 ? -29.808 7.011 0.176 1.00 60.41 89 ILE A C 1
ATOM 782 O O . ILE A 1 89 ? -28.804 7.635 -0.153 1.00 60.41 89 ILE A O 1
ATOM 786 N N . LYS A 1 90 ? -29.783 5.720 0.511 1.00 59.19 90 LYS A N 1
ATOM 787 C CA . LYS A 1 90 ? -28.580 4.889 0.520 1.00 59.19 90 LYS A CA 1
ATOM 788 C C . LYS A 1 90 ? -28.438 4.176 -0.828 1.00 59.19 90 LYS A C 1
ATOM 790 O O . LYS A 1 90 ? -29.224 3.282 -1.128 1.00 59.19 90 LYS A O 1
ATOM 795 N N . SER A 1 91 ? -27.454 4.564 -1.637 1.00 57.28 91 SER A N 1
ATOM 7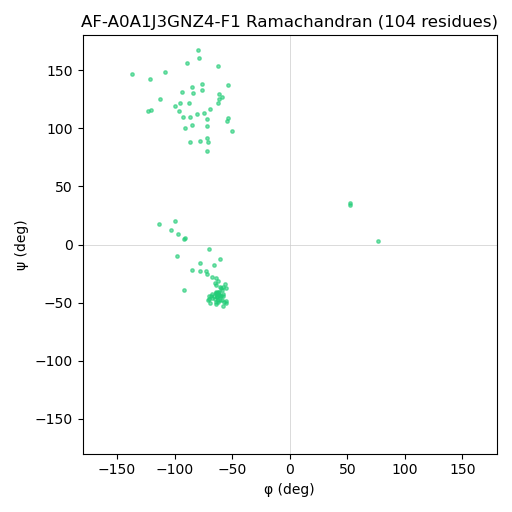96 C CA . SER A 1 91 ? -27.135 3.866 -2.890 1.00 57.28 91 SER A CA 1
ATOM 797 C C . SER A 1 91 ? -26.224 2.668 -2.611 1.00 57.28 91 SER A C 1
ATOM 799 O O . SER A 1 91 ? -25.223 2.819 -1.915 1.00 57.28 91 SER A O 1
ATOM 801 N N . VAL A 1 92 ? -26.559 1.486 -3.134 1.00 56.19 92 VAL A N 1
ATOM 802 C CA . VAL A 1 92 ? -25.722 0.274 -3.081 1.00 56.19 92 VAL A CA 1
ATOM 803 C C . VAL A 1 92 ? -25.450 -0.143 -4.522 1.00 56.19 92 VAL A C 1
ATOM 805 O O . VAL A 1 92 ? -26.400 -0.458 -5.239 1.00 56.19 92 VAL A O 1
ATOM 808 N N . HIS A 1 93 ? -24.186 -0.109 -4.964 1.00 52.72 93 HIS A N 1
ATOM 809 C CA . HIS A 1 93 ? -23.824 -0.506 -6.328 1.00 52.72 93 HIS A CA 1
ATOM 810 C C . HIS A 1 93 ? -22.768 -1.636 -6.354 1.00 52.72 93 HIS A C 1
ATOM 812 O O . HIS A 1 93 ? -21.626 -1.384 -5.974 1.00 52.72 93 HIS A O 1
ATOM 818 N N . PRO A 1 94 ? -23.124 -2.836 -6.867 1.00 51.25 94 PRO A N 1
ATOM 819 C CA . PRO A 1 94 ? -24.314 -3.118 -7.637 1.00 51.25 94 PRO A CA 1
ATOM 820 C C . PRO A 1 94 ? -25.432 -3.502 -6.654 1.00 51.25 94 PRO A C 1
ATOM 822 O O . PRO A 1 94 ? -25.178 -3.948 -5.529 1.00 51.25 94 PRO A O 1
ATOM 825 N N . PRO A 1 95 ? -26.693 -3.345 -7.045 1.00 54.38 95 PRO A N 1
ATOM 826 C CA . PRO A 1 95 ? -27.768 -3.971 -6.301 1.00 54.38 95 PRO A CA 1
ATOM 827 C C . PRO A 1 95 ? -27.567 -5.497 -6.330 1.00 54.38 95 PRO A C 1
ATOM 829 O O . PRO A 1 95 ? -27.384 -6.088 -7.389 1.00 54.38 95 PRO A O 1
ATOM 832 N N . LEU A 1 96 ? -27.604 -6.144 -5.161 1.00 54.38 96 LEU A N 1
ATOM 833 C CA . LEU A 1 96 ? -27.555 -7.613 -5.041 1.00 54.38 96 LEU A CA 1
ATOM 834 C C . LEU A 1 96 ? -28.846 -8.294 -5.540 1.00 54.38 96 LEU A C 1
ATOM 836 O O . LEU A 1 96 ? -28.946 -9.516 -5.513 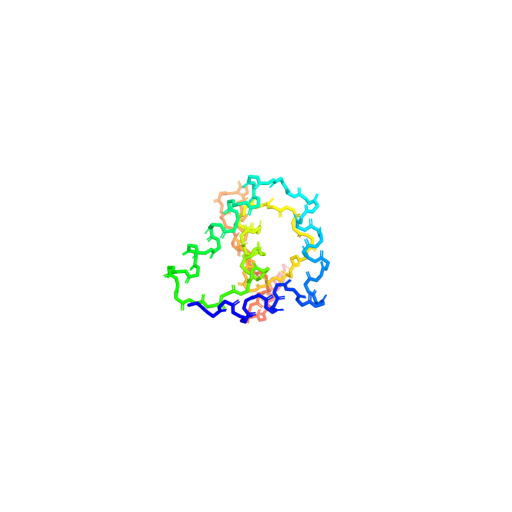1.00 54.38 96 LEU A O 1
ATOM 840 N N . MET A 1 97 ? -29.852 -7.510 -5.935 1.00 51.72 97 MET A N 1
ATOM 841 C CA . MET A 1 97 ? -31.189 -7.972 -6.296 1.00 51.72 97 MET A CA 1
ATOM 842 C C . MET A 1 97 ? -31.671 -7.256 -7.558 1.00 51.72 97 MET A C 1
ATOM 844 O O . MET A 1 97 ? -31.388 -6.071 -7.748 1.00 51.72 97 MET A O 1
ATOM 848 N N . ASP A 1 98 ? -32.450 -7.957 -8.379 1.00 56.09 98 ASP A N 1
ATOM 849 C CA . ASP A 1 98 ? -33.085 -7.381 -9.562 1.00 56.09 98 ASP A CA 1
ATOM 850 C C . ASP A 1 98 ? -34.050 -6.249 -9.173 1.00 56.09 98 ASP A C 1
ATOM 852 O O . ASP A 1 98 ? -34.967 -6.423 -8.364 1.00 56.09 98 ASP A O 1
ATOM 856 N N . ILE A 1 99 ? -33.861 -5.067 -9.765 1.00 58.41 99 ILE A N 1
ATOM 857 C CA . ILE A 1 99 ? -34.736 -3.913 -9.539 1.00 58.41 99 ILE A CA 1
ATOM 858 C C . ILE A 1 99 ? -35.984 -4.072 -10.410 1.00 58.41 99 ILE A C 1
ATOM 860 O O . ILE A 1 99 ? -35.928 -3.947 -11.633 1.00 58.41 99 ILE A O 1
ATOM 864 N N . LYS A 1 100 ? -37.141 -4.286 -9.778 1.00 57.72 100 LYS A N 1
ATOM 865 C CA . LYS A 1 100 ? -38.443 -4.258 -10.456 1.00 57.72 100 LYS A CA 1
ATOM 866 C C . LYS A 1 100 ? -39.011 -2.839 -10.404 1.00 57.72 100 LYS A C 1
ATOM 868 O O . LYS A 1 100 ? -39.552 -2.417 -9.385 1.00 57.72 100 LYS A O 1
ATOM 873 N N . ILE A 1 101 ? -38.881 -2.090 -11.498 1.00 64.69 101 ILE A N 1
ATOM 874 C CA . ILE A 1 101 ? -39.493 -0.761 -11.620 1.00 64.69 101 ILE A CA 1
ATOM 875 C C . ILE A 1 101 ? -40.996 -0.952 -11.848 1.00 64.69 101 ILE A C 1
ATOM 877 O O . ILE A 1 101 ? -41.417 -1.466 -12.882 1.00 64.69 101 ILE A O 1
ATOM 881 N N . GLN A 1 102 ? -41.809 -0.549 -10.874 1.00 54.25 102 GLN A N 1
ATOM 882 C CA . GLN A 1 102 ? -43.258 -0.450 -11.038 1.00 54.25 102 GLN A CA 1
ATOM 883 C C . GLN A 1 102 ? -43.554 0.913 -11.666 1.00 54.25 102 GLN A C 1
ATOM 885 O O . GLN A 1 102 ? -43.469 1.943 -10.998 1.00 54.25 102 GLN A O 1
ATOM 890 N N . ALA A 1 103 ? -43.848 0.931 -12.964 1.00 51.53 103 ALA A N 1
ATOM 891 C CA . ALA A 1 103 ? -44.389 2.120 -13.601 1.00 51.53 103 ALA A CA 1
ATOM 892 C C . ALA A 1 103 ? -45.837 2.294 -13.127 1.00 51.53 103 ALA A C 1
ATOM 894 O O . ALA A 1 103 ? -46.718 1.525 -13.509 1.00 51.53 103 ALA A O 1
ATOM 895 N N . THR A 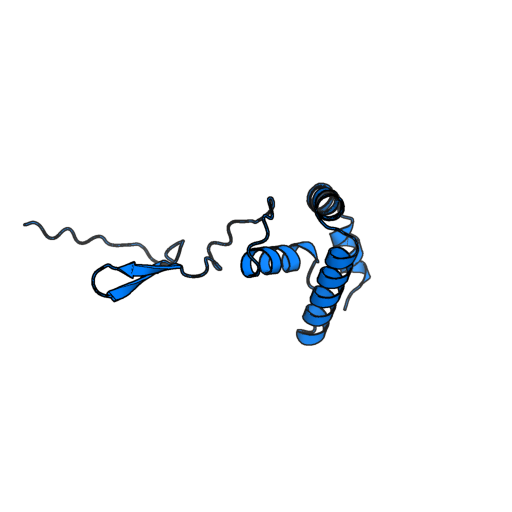1 104 ? -46.092 3.290 -12.281 1.00 50.03 104 THR A N 1
ATOM 896 C CA . THR A 1 104 ? -47.464 3.721 -12.014 1.00 50.03 104 THR A CA 1
ATOM 897 C C . THR A 1 104 ? -47.951 4.444 -13.261 1.00 50.03 104 THR A C 1
ATOM 899 O O . THR A 1 104 ? -47.556 5.584 -13.510 1.00 50.03 104 THR A O 1
ATOM 902 N N . ASN A 1 105 ? -48.759 3.766 -14.078 1.00 55.62 105 ASN A N 1
ATOM 903 C CA . ASN A 1 105 ? -49.496 4.438 -15.143 1.00 55.62 105 ASN A CA 1
ATOM 904 C C . ASN A 1 105 ? -50.386 5.507 -14.505 1.00 55.62 105 ASN A C 1
ATOM 906 O O . ASN A 1 105 ? -51.094 5.238 -13.532 1.00 55.62 105 ASN A O 1
ATOM 910 N N . ARG A 1 106 ? -50.247 6.725 -15.022 1.00 45.91 106 ARG A N 1
ATOM 911 C CA . ARG A 1 106 ? -50.922 7.932 -14.559 1.00 45.91 106 ARG A CA 1
ATOM 912 C C . ARG A 1 106 ? -52.260 8.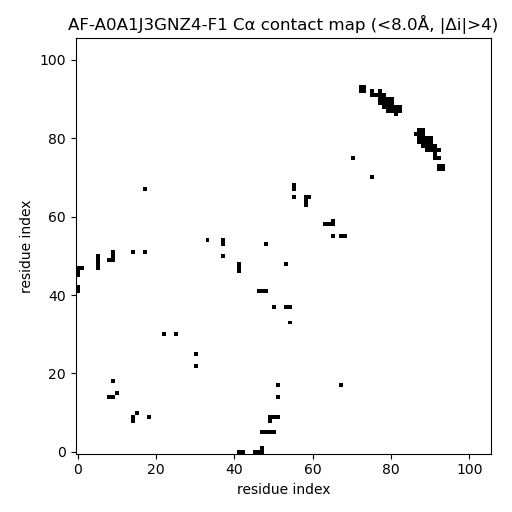101 -15.260 1.00 45.91 106 ARG A C 1
ATOM 914 O O . ARG A 1 106 ? -52.327 7.726 -16.451 1.00 45.91 106 ARG A O 1
#